Protein AF-A0A2R6R4J0-F1 (afdb_monomer_lite)

Structure (mmCIF, N/CA/C/O backbone):
data_AF-A0A2R6R4J0-F1
#
_entry.id   AF-A0A2R6R4J0-F1
#
loop_
_atom_site.group_PDB
_atom_site.id
_atom_site.type_symbol
_atom_site.label_atom_id
_atom_site.label_alt_id
_atom_site.label_comp_id
_atom_site.label_asym_id
_atom_site.label_entity_id
_atom_site.label_seq_id
_atom_site.pdbx_PDB_ins_code
_atom_site.Cartn_x
_atom_site.Cartn_y
_atom_site.Cartn_z
_atom_site.occupancy
_atom_site.B_iso_or_equiv
_atom_site.auth_seq_id
_atom_site.auth_comp_id
_atom_site.auth_asym_id
_atom_site.auth_atom_id
_atom_site.pdbx_PDB_model_num
ATOM 1 N N . MET A 1 1 ? 14.863 -12.912 -11.698 1.00 76.06 1 MET A N 1
ATOM 2 C CA . MET A 1 1 ? 13.545 -12.308 -11.955 1.00 76.06 1 MET A CA 1
ATOM 3 C C . MET A 1 1 ? 13.555 -11.691 -13.339 1.00 76.06 1 MET A C 1
ATOM 5 O O . MET A 1 1 ? 14.486 -10.944 -13.652 1.00 76.06 1 MET A O 1
ATOM 9 N N . GLU A 1 2 ? 12.607 -12.105 -14.172 1.00 90.25 2 GLU A N 1
ATOM 10 C CA . GLU A 1 2 ? 12.392 -11.568 -15.514 1.00 90.25 2 GLU A CA 1
ATOM 11 C C . GLU A 1 2 ? 11.832 -10.143 -15.420 1.00 90.25 2 GLU A C 1
ATOM 13 O O . GLU A 1 2 ? 11.152 -9.810 -14.452 1.00 90.25 2 GLU A O 1
ATOM 18 N N . TYR A 1 3 ? 12.117 -9.282 -16.403 1.00 92.06 3 TYR A N 1
ATOM 19 C CA . TYR A 1 3 ? 11.609 -7.904 -16.396 1.00 92.06 3 TYR A CA 1
ATOM 20 C C . TYR A 1 3 ? 10.078 -7.857 -16.283 1.00 92.06 3 TYR A C 1
ATOM 22 O O . TYR A 1 3 ? 9.541 -7.064 -15.515 1.00 92.06 3 TYR A O 1
ATOM 30 N N . VAL A 1 4 ? 9.384 -8.750 -16.993 1.00 93.88 4 VAL A N 1
ATOM 31 C CA . VAL A 1 4 ? 7.920 -8.855 -16.955 1.00 93.88 4 VAL A CA 1
ATOM 32 C C . VAL A 1 4 ? 7.421 -9.165 -15.541 1.00 93.88 4 VAL A C 1
ATOM 34 O O . VAL A 1 4 ? 6.450 -8.559 -15.088 1.00 93.88 4 VAL A O 1
ATOM 37 N N . ASP A 1 5 ? 8.106 -10.047 -14.814 1.00 94.88 5 ASP A N 1
ATOM 38 C CA . ASP A 1 5 ? 7.761 -10.360 -13.426 1.00 94.88 5 ASP A CA 1
ATOM 39 C C . ASP A 1 5 ? 8.026 -9.176 -12.494 1.00 94.88 5 ASP A C 1
ATOM 41 O O . ASP A 1 5 ? 7.211 -8.914 -11.609 1.00 94.88 5 ASP A O 1
ATOM 45 N N . CYS A 1 6 ? 9.114 -8.425 -12.711 1.00 94.44 6 CYS A N 1
ATOM 46 C CA . CYS A 1 6 ? 9.404 -7.202 -11.956 1.00 94.44 6 CYS A CA 1
ATOM 47 C C . CYS A 1 6 ? 8.289 -6.157 -12.129 1.00 94.44 6 CYS A C 1
ATOM 49 O O . CYS A 1 6 ? 7.873 -5.534 -11.158 1.00 94.44 6 CYS A O 1
ATOM 51 N N . VAL A 1 7 ? 7.784 -5.979 -13.354 1.00 96.12 7 VAL A N 1
ATOM 52 C CA . VAL A 1 7 ? 6.690 -5.037 -13.638 1.00 96.12 7 VAL A CA 1
ATOM 53 C C . VAL A 1 7 ? 5.396 -5.481 -12.955 1.00 96.12 7 VAL A C 1
ATOM 55 O O . VAL A 1 7 ? 4.747 -4.673 -12.297 1.00 96.12 7 VAL A O 1
ATOM 58 N N . LYS A 1 8 ? 5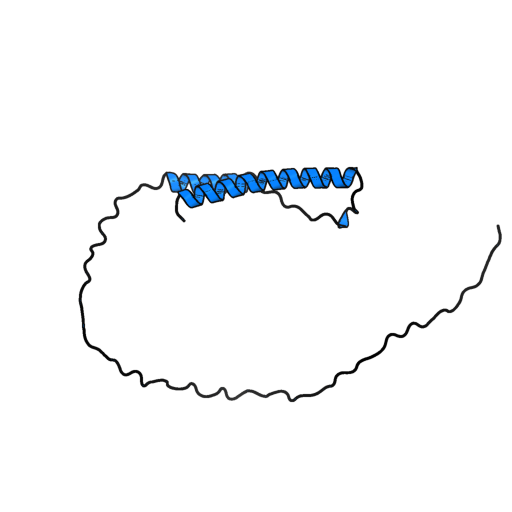.038 -6.769 -13.051 1.00 97.19 8 LYS A N 1
ATOM 59 C CA . LYS A 1 8 ? 3.831 -7.316 -12.406 1.00 97.19 8 LYS A CA 1
ATOM 60 C C . LYS A 1 8 ? 3.871 -7.177 -10.887 1.00 97.19 8 LYS A C 1
ATOM 62 O O . LYS A 1 8 ? 2.880 -6.802 -10.271 1.00 97.19 8 LYS A O 1
ATOM 67 N N . SER A 1 9 ? 5.013 -7.490 -10.279 1.00 96.31 9 SER A N 1
ATOM 68 C CA . SER A 1 9 ? 5.166 -7.372 -8.828 1.00 96.31 9 SER A CA 1
ATOM 69 C C . SER A 1 9 ? 5.146 -5.911 -8.376 1.00 96.31 9 SER A C 1
ATOM 71 O O . SER A 1 9 ? 4.504 -5.611 -7.374 1.00 96.31 9 SER A O 1
ATOM 73 N N . PHE A 1 10 ? 5.741 -4.986 -9.134 1.00 97.62 10 PHE A N 1
ATOM 74 C CA . PHE A 1 10 ? 5.622 -3.553 -8.856 1.00 97.62 10 PHE A CA 1
ATOM 75 C C . PHE A 1 10 ? 4.171 -3.055 -8.914 1.00 97.62 10 PHE A C 1
ATOM 77 O O . PHE A 1 10 ? 3.731 -2.375 -7.990 1.00 97.62 10 PHE A O 1
ATOM 84 N N . ASP A 1 11 ? 3.405 -3.439 -9.938 1.00 97.94 11 ASP A N 1
ATOM 85 C CA . ASP A 1 11 ? 1.984 -3.078 -10.035 1.00 97.94 11 ASP A CA 1
ATOM 86 C C . ASP A 1 11 ? 1.172 -3.618 -8.844 1.00 97.94 11 ASP A C 1
ATOM 88 O O . ASP A 1 11 ? 0.370 -2.898 -8.246 1.00 97.94 11 ASP A O 1
ATOM 92 N N . ALA A 1 12 ? 1.452 -4.851 -8.409 1.00 97.94 12 ALA A N 1
ATOM 93 C CA . ALA A 1 12 ? 0.843 -5.413 -7.206 1.00 97.94 12 ALA A CA 1
ATOM 94 C C . ALA A 1 12 ? 1.153 -4.582 -5.945 1.00 97.94 12 ALA A C 1
ATOM 96 O O . ALA A 1 12 ? 0.255 -4.366 -5.133 1.00 97.94 12 ALA A O 1
ATOM 97 N N . TYR A 1 13 ? 2.378 -4.064 -5.790 1.00 97.62 13 TYR A N 1
ATOM 98 C CA . TYR A 1 13 ? 2.729 -3.169 -4.679 1.00 97.62 13 TYR A CA 1
ATOM 99 C C . TYR A 1 13 ? 2.001 -1.825 -4.749 1.00 97.62 13 TYR A C 1
ATOM 101 O O . TYR A 1 13 ? 1.525 -1.337 -3.724 1.00 97.62 13 TYR A O 1
ATOM 109 N N . VAL A 1 14 ? 1.885 -1.239 -5.941 1.00 98.06 14 VAL A N 1
ATOM 110 C CA . VAL A 1 14 ? 1.136 0.009 -6.145 1.00 98.06 14 VAL A CA 1
ATOM 111 C C . VAL A 1 14 ? -0.337 -0.186 -5.786 1.00 98.06 14 VAL A C 1
ATOM 113 O O . VAL A 1 14 ? -0.929 0.655 -5.110 1.00 98.06 14 VAL A O 1
ATOM 116 N N . ASN A 1 15 ? -0.935 -1.306 -6.188 1.00 98.19 15 ASN A N 1
ATOM 117 C CA . ASN A 1 15 ? -2.320 -1.621 -5.847 1.00 98.19 15 ASN A CA 1
ATOM 118 C C . ASN A 1 15 ? -2.490 -1.920 -4.353 1.00 98.19 15 ASN A C 1
ATOM 120 O O . ASN A 1 15 ? -3.432 -1.423 -3.741 1.00 98.19 15 ASN A O 1
ATOM 124 N N . ALA A 1 16 ? -1.555 -2.647 -3.735 1.00 98.12 16 ALA A N 1
ATOM 125 C CA . ALA A 1 16 ? -1.564 -2.882 -2.294 1.00 98.12 16 ALA A CA 1
ATOM 126 C C . ALA A 1 16 ? -1.489 -1.572 -1.494 1.00 98.12 16 ALA A C 1
ATOM 128 O O . ALA A 1 16 ? -2.189 -1.435 -0.495 1.00 98.12 16 ALA A O 1
ATOM 129 N N . ALA A 1 17 ? -0.696 -0.594 -1.945 1.00 98.06 17 ALA A N 1
ATOM 130 C CA . ALA A 1 17 ? -0.594 0.706 -1.286 1.00 98.06 17 ALA A CA 1
ATOM 131 C C . ALA A 1 17 ? -1.951 1.426 -1.252 1.00 98.06 17 ALA A C 1
ATOM 133 O O . ALA A 1 17 ? -2.391 1.852 -0.187 1.00 98.06 17 ALA A O 1
ATOM 134 N N . LYS A 1 18 ? -2.661 1.449 -2.388 1.00 97.50 18 LYS A N 1
ATOM 135 C CA . LYS A 1 18 ? -4.012 2.025 -2.490 1.00 97.50 18 LYS A CA 1
ATOM 136 C C . LYS A 1 18 ? -5.009 1.311 -1.578 1.00 97.50 18 LYS A C 1
ATOM 138 O O . LYS A 1 18 ? -5.725 1.962 -0.827 1.00 97.50 18 LYS A O 1
ATOM 143 N N . MET A 1 19 ? -5.013 -0.023 -1.602 1.00 98.25 19 MET A N 1
ATOM 144 C CA . MET A 1 19 ? -5.898 -0.831 -0.755 1.00 98.25 19 MET A CA 1
ATOM 145 C C . MET A 1 19 ? -5.651 -0.573 0.736 1.00 98.25 19 MET A C 1
ATOM 147 O O . MET A 1 19 ? -6.591 -0.529 1.526 1.00 98.25 19 MET A O 1
ATOM 151 N N . ILE A 1 20 ? -4.391 -0.383 1.136 1.00 97.75 20 ILE A N 1
ATOM 152 C CA . ILE A 1 20 ? -4.037 -0.051 2.517 1.00 97.75 20 ILE A CA 1
ATOM 153 C C . ILE A 1 20 ? -4.535 1.350 2.894 1.00 97.75 20 ILE A C 1
ATOM 155 O O . ILE A 1 20 ? -5.045 1.532 4.000 1.00 97.75 20 ILE A O 1
ATOM 159 N N . ASP A 1 21 ? -4.427 2.336 2.003 1.00 97.31 21 ASP A N 1
ATOM 160 C CA . ASP A 1 21 ? -4.968 3.674 2.256 1.00 97.31 21 ASP A CA 1
ATOM 161 C C . ASP A 1 21 ? -6.492 3.660 2.416 1.00 97.31 21 ASP A C 1
ATOM 163 O O . ASP A 1 21 ? -7.011 4.259 3.361 1.00 97.31 21 ASP A O 1
ATOM 167 N N . GLU A 1 22 ? -7.200 2.917 1.564 1.00 97.94 22 GLU A N 1
ATOM 168 C CA . GLU A 1 22 ? -8.644 2.696 1.697 1.00 97.94 22 GLU A CA 1
ATOM 169 C C . GLU A 1 22 ? -8.997 2.007 3.020 1.00 97.94 22 GLU A C 1
ATOM 171 O O . GLU A 1 22 ? -9.939 2.417 3.699 1.00 97.94 22 GLU A O 1
ATOM 176 N N . LEU A 1 23 ? -8.211 1.013 3.443 1.00 97.69 23 LEU A N 1
ATOM 177 C CA . LEU A 1 23 ? -8.414 0.319 4.714 1.00 97.69 23 LEU A CA 1
ATOM 178 C C . LEU A 1 23 ? -8.271 1.260 5.918 1.00 97.69 23 LEU A C 1
ATOM 180 O O . LEU A 1 23 ? -9.063 1.193 6.859 1.00 97.69 23 LEU A O 1
ATOM 184 N N . VAL A 1 24 ? -7.282 2.158 5.892 1.00 96.94 24 VAL A N 1
ATOM 185 C CA . VAL A 1 24 ? -7.091 3.156 6.955 1.00 96.94 24 VAL A CA 1
ATOM 186 C C . VAL A 1 24 ? -8.282 4.108 7.030 1.00 96.94 24 VAL A C 1
ATOM 188 O O . VAL A 1 24 ? -8.756 4.398 8.130 1.00 96.94 24 VAL A O 1
ATOM 191 N N . LEU A 1 25 ? -8.789 4.561 5.881 1.00 97.06 25 LEU A N 1
ATOM 192 C CA . LEU A 1 25 ? -9.987 5.400 5.821 1.00 97.06 25 LEU A CA 1
ATOM 193 C C . LEU A 1 25 ? -11.214 4.657 6.362 1.00 97.06 25 LEU A C 1
ATOM 195 O O . LEU A 1 25 ? -11.959 5.205 7.173 1.00 97.06 25 LEU A O 1
ATOM 199 N N . PHE A 1 26 ? -11.383 3.392 5.977 1.00 97.25 26 PHE A N 1
ATOM 200 C CA . PHE A 1 26 ? -12.479 2.548 6.439 1.00 97.25 26 PHE A CA 1
ATOM 201 C C . PHE A 1 26 ? -12.455 2.354 7.960 1.00 97.25 26 PHE A C 1
ATOM 203 O O . PHE A 1 26 ? -13.464 2.576 8.626 1.00 97.25 26 PHE A O 1
ATOM 210 N N . TYR A 1 27 ? -11.301 2.020 8.542 1.00 97.19 27 TYR A N 1
ATOM 211 C CA . TYR A 1 27 ? -11.176 1.894 9.996 1.00 97.19 27 TYR A CA 1
ATOM 212 C C . TYR A 1 27 ? -11.357 3.223 10.730 1.00 97.19 27 TYR A C 1
ATOM 214 O O . TYR A 1 27 ? -11.880 3.222 11.844 1.00 97.19 27 TYR A O 1
ATOM 222 N N . GLY A 1 28 ? -10.955 4.347 10.132 1.00 95.62 28 GLY A N 1
ATOM 223 C CA . GLY A 1 28 ? -11.260 5.680 10.656 1.00 95.62 28 GLY A CA 1
ATOM 224 C C . GLY A 1 28 ? -12.766 5.902 10.765 1.00 95.62 28 GLY A C 1
ATOM 225 O O . GLY A 1 28 ? -13.275 6.179 11.849 1.00 95.62 28 GLY A O 1
ATOM 226 N N . TRP A 1 29 ? -13.489 5.653 9.676 1.00 97.19 29 TRP A N 1
ATOM 227 C CA . TRP A 1 29 ? -14.944 5.768 9.643 1.00 97.19 29 TRP A CA 1
ATOM 228 C C . TRP A 1 29 ? -15.640 4.823 10.635 1.00 97.19 29 TRP A C 1
ATOM 230 O O . TRP A 1 29 ? -16.532 5.241 11.372 1.00 97.19 29 TRP A O 1
ATOM 240 N N . CYS A 1 30 ? -15.201 3.563 10.733 1.00 96.50 30 CYS A N 1
ATOM 241 C CA . CYS A 1 30 ? -15.759 2.615 11.701 1.00 96.50 30 CYS A CA 1
ATOM 242 C C . CYS A 1 30 ? -15.587 3.079 13.159 1.00 96.50 30 CYS A C 1
ATOM 244 O O . CYS A 1 30 ? -16.466 2.838 13.992 1.00 96.50 30 CYS A O 1
ATOM 246 N N . LYS A 1 31 ? -14.476 3.755 13.478 1.00 94.94 31 LYS A N 1
ATOM 247 C CA . LYS A 1 31 ? -14.249 4.345 14.806 1.00 94.94 31 LYS A CA 1
ATOM 248 C C . LYS A 1 31 ? -15.195 5.514 15.072 1.00 94.94 31 LYS A C 1
ATOM 250 O O . LYS A 1 31 ? -15.711 5.610 16.180 1.00 94.94 31 LYS A O 1
ATOM 255 N N . GLU A 1 32 ? -15.450 6.361 14.077 1.00 95.62 32 GLU A N 1
ATOM 256 C CA . GLU A 1 32 ? -16.352 7.515 14.204 1.00 95.62 32 GLU A CA 1
ATOM 257 C C . GLU A 1 32 ? -17.803 7.102 14.483 1.00 95.62 32 GLU A C 1
ATOM 259 O O . GLU A 1 32 ? -18.463 7.713 15.321 1.00 95.62 32 GLU A O 1
ATOM 264 N N . ILE A 1 33 ? -18.292 6.038 13.835 1.00 96.75 33 ILE A N 1
ATOM 265 C CA . ILE A 1 33 ? -19.669 5.546 14.033 1.00 96.75 33 ILE A CA 1
ATOM 266 C C . ILE A 1 33 ? -19.811 4.555 15.202 1.00 96.75 33 ILE A C 1
ATOM 268 O O . ILE A 1 33 ? -20.920 4.118 15.503 1.00 96.75 33 ILE A O 1
ATOM 272 N N . GLY A 1 34 ? -18.705 4.176 15.851 1.00 94.88 34 GLY A N 1
ATOM 273 C CA . GLY A 1 34 ? -18.711 3.302 17.026 1.00 94.88 34 GLY A CA 1
ATOM 274 C C . GLY A 1 34 ? -18.935 1.812 16.739 1.00 94.88 34 GLY A C 1
ATOM 275 O O . GLY A 1 34 ? -19.532 1.132 17.570 1.00 94.88 34 GLY A O 1
ATOM 276 N N . VAL A 1 35 ? -18.459 1.281 15.601 1.00 96.50 35 VAL A N 1
ATOM 277 C CA . VAL A 1 35 ? -18.649 -0.146 15.237 1.00 96.50 35 VAL A CA 1
ATOM 278 C C . VAL A 1 35 ? -18.027 -1.107 16.258 1.00 96.50 35 VAL A C 1
ATOM 280 O O . VAL A 1 35 ? -18.582 -2.171 16.522 1.00 96.50 35 VAL A O 1
ATOM 283 N N . ALA A 1 36 ? -16.871 -0.753 16.823 1.00 94.75 36 ALA A N 1
ATOM 284 C CA . ALA A 1 36 ? -16.110 -1.586 17.753 1.00 94.75 36 ALA A CA 1
ATOM 285 C C . ALA A 1 36 ? -15.252 -0.722 18.688 1.00 94.75 36 ALA A C 1
ATOM 287 O O . ALA A 1 36 ? -15.045 0.470 18.438 1.00 94.75 36 ALA A O 1
ATOM 288 N N . ARG A 1 37 ? -14.711 -1.323 19.756 1.00 94.62 37 ARG A N 1
ATOM 289 C CA . ARG A 1 37 ? -13.774 -0.634 20.658 1.00 94.62 37 ARG A CA 1
ATOM 290 C C . ARG A 1 37 ? -12.453 -0.349 19.944 1.00 94.62 37 ARG A C 1
ATOM 292 O O . ARG A 1 37 ? -11.969 -1.165 19.166 1.00 94.62 37 ARG A O 1
ATOM 299 N N . SER A 1 38 ? -11.812 0.774 20.269 1.00 90.19 38 SER A N 1
ATOM 300 C CA . SER A 1 38 ? -10.564 1.207 19.619 1.00 90.19 38 SER A CA 1
ATOM 301 C C . SER A 1 38 ? -9.428 0.177 19.679 1.00 90.19 38 SER A C 1
ATOM 303 O O . SER A 1 38 ? -8.610 0.139 18.766 1.00 90.19 38 SER A O 1
ATOM 305 N N . SER A 1 39 ? -9.390 -0.664 20.719 1.00 93.75 39 SER A N 1
ATOM 306 C CA . SER A 1 39 ? -8.394 -1.731 20.907 1.00 93.75 39 SER A CA 1
ATOM 307 C C . SER A 1 39 ? -8.564 -2.929 19.969 1.00 93.75 39 SER A C 1
ATOM 309 O O . SER A 1 39 ? -7.697 -3.792 19.933 1.00 93.75 39 SER A O 1
ATOM 311 N N . GLU A 1 40 ? -9.692 -3.027 19.268 1.00 94.69 40 GLU A N 1
ATOM 312 C CA . GLU A 1 40 ? -10.009 -4.157 18.384 1.00 94.69 40 GLU A CA 1
ATOM 313 C C . GLU A 1 40 ? -9.579 -3.900 16.935 1.00 94.69 40 GLU A C 1
ATOM 315 O O . GLU A 1 40 ? -9.572 -4.819 16.118 1.00 94.69 40 GLU A O 1
ATOM 320 N N . TYR A 1 41 ? -9.188 -2.665 16.609 1.00 95.44 41 TYR A N 1
ATOM 321 C CA . TYR A 1 41 ? -8.675 -2.332 15.286 1.00 95.44 41 TYR A CA 1
ATOM 322 C C . TYR A 1 41 ? -7.189 -2.683 15.189 1.00 95.44 41 TYR A C 1
ATOM 324 O O . TYR A 1 41 ? -6.414 -2.258 16.050 1.00 95.44 41 TYR A O 1
ATOM 332 N N . PRO A 1 42 ? -6.763 -3.398 14.134 1.00 94.75 42 PRO A N 1
ATOM 333 C CA . PRO A 1 42 ? -5.352 -3.675 13.921 1.00 94.75 42 PRO A CA 1
ATOM 334 C C . PRO A 1 42 ? -4.584 -2.386 13.603 1.00 94.75 42 PRO A C 1
ATOM 336 O O . PRO A 1 42 ? -5.130 -1.424 13.053 1.00 94.75 42 PRO A O 1
ATOM 339 N N . GLU A 1 43 ? -3.289 -2.381 13.917 1.00 94.00 43 GLU A N 1
ATOM 340 C CA . GLU A 1 43 ? -2.377 -1.351 13.430 1.00 94.00 43 GLU A CA 1
ATOM 341 C C . GLU A 1 43 ? -2.092 -1.591 11.944 1.00 94.00 43 GLU A C 1
ATOM 343 O O . GLU A 1 43 ? -1.721 -2.692 11.535 1.00 94.00 43 GLU A O 1
ATOM 348 N N . VAL A 1 44 ? -2.286 -0.557 11.125 1.00 95.94 44 VAL A N 1
ATOM 349 C CA . VAL A 1 44 ? -2.105 -0.647 9.676 1.00 95.94 44 VAL A CA 1
ATOM 350 C C . VAL A 1 44 ? -0.855 0.123 9.276 1.00 95.94 44 VAL A C 1
ATOM 352 O O . VAL A 1 44 ? -0.800 1.348 9.386 1.00 95.94 44 VAL A O 1
ATOM 355 N N . GLN A 1 45 ? 0.143 -0.596 8.766 1.00 96.31 45 GLN A N 1
ATOM 356 C CA . GLN A 1 45 ? 1.360 0.004 8.236 1.00 96.31 45 GLN A CA 1
ATOM 357 C C . GLN A 1 45 ? 1.168 0.395 6.768 1.00 96.31 45 GLN A C 1
ATOM 359 O O . GLN A 1 45 ? 0.964 -0.457 5.904 1.00 96.31 45 GLN A O 1
ATOM 364 N N . LYS A 1 46 ? 1.276 1.694 6.474 1.00 96.25 46 LYS A N 1
ATOM 365 C CA . LYS A 1 46 ? 1.188 2.210 5.104 1.00 96.25 46 LYS A CA 1
ATOM 366 C C . LYS A 1 46 ? 2.439 1.891 4.294 1.00 96.25 46 LYS A C 1
ATOM 368 O O . LYS A 1 46 ? 3.566 1.997 4.785 1.00 96.25 46 LYS A O 1
ATOM 373 N N . ILE A 1 47 ? 2.236 1.571 3.020 1.00 96.62 47 ILE A N 1
ATOM 374 C CA . ILE A 1 47 ? 3.323 1.520 2.044 1.00 96.62 47 ILE A CA 1
ATOM 375 C C . ILE A 1 47 ? 3.705 2.961 1.716 1.00 96.62 47 ILE A C 1
ATOM 377 O O . ILE A 1 47 ? 2.870 3.754 1.299 1.00 96.62 47 ILE A O 1
ATOM 381 N N . THR A 1 48 ? 4.968 3.310 1.945 1.00 97.00 48 THR A N 1
ATOM 382 C CA . THR A 1 48 ? 5.448 4.679 1.721 1.00 97.00 48 THR A CA 1
ATOM 383 C C . THR A 1 48 ? 5.818 4.914 0.261 1.00 97.00 48 THR A C 1
ATOM 385 O O . THR A 1 48 ? 6.373 4.031 -0.399 1.00 97.00 48 THR A O 1
ATOM 388 N N . ASP A 1 49 ? 5.645 6.150 -0.203 1.00 95.94 49 ASP A N 1
ATOM 389 C CA . ASP A 1 49 ? 6.080 6.572 -1.541 1.00 95.94 49 ASP A CA 1
ATOM 390 C C . ASP A 1 49 ? 7.582 6.371 -1.751 1.00 95.94 49 ASP A C 1
ATOM 392 O O . ASP A 1 49 ? 8.032 6.054 -2.848 1.00 95.94 49 ASP A O 1
ATOM 396 N N . LYS A 1 50 ? 8.380 6.486 -0.682 1.00 97.25 50 LYS A N 1
ATOM 397 C CA . LYS A 1 50 ? 9.823 6.222 -0.727 1.00 97.25 50 LYS A CA 1
ATOM 398 C C . LYS A 1 50 ? 10.121 4.768 -1.110 1.00 97.25 50 LYS A C 1
ATOM 400 O O . LYS A 1 50 ? 11.043 4.517 -1.890 1.00 97.25 50 LYS A O 1
ATOM 405 N N . LEU A 1 51 ? 9.358 3.815 -0.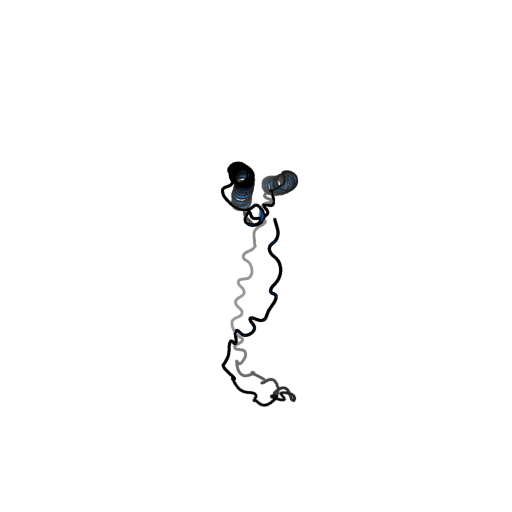569 1.00 97.25 51 LEU A N 1
ATOM 406 C CA . LEU A 1 51 ? 9.502 2.398 -0.905 1.00 97.25 51 LEU A CA 1
ATOM 407 C C . LEU A 1 51 ? 9.091 2.149 -2.359 1.00 97.25 51 LEU A C 1
ATOM 409 O O . LEU A 1 51 ? 9.853 1.534 -3.103 1.00 97.25 51 LEU A O 1
ATOM 413 N N . LEU A 1 52 ? 7.939 2.681 -2.777 1.00 97.69 52 LEU A N 1
ATOM 414 C CA . LEU A 1 52 ? 7.470 2.561 -4.160 1.00 97.69 52 LEU A CA 1
ATOM 415 C C . LEU A 1 52 ? 8.458 3.186 -5.151 1.00 97.69 52 LEU A C 1
ATOM 417 O O . LEU A 1 52 ? 8.815 2.538 -6.128 1.00 97.69 52 LEU A O 1
ATOM 421 N N . GLY A 1 53 ? 8.990 4.375 -4.867 1.00 97.38 53 GLY A N 1
ATOM 422 C CA . GLY A 1 53 ? 9.994 5.027 -5.711 1.00 97.38 53 GLY A CA 1
ATOM 423 C C . GLY A 1 53 ? 11.292 4.221 -5.836 1.00 97.38 53 GLY A C 1
ATOM 424 O O . GLY A 1 53 ? 11.896 4.164 -6.906 1.00 97.38 53 GLY A O 1
ATOM 425 N N . SER A 1 54 ? 11.699 3.527 -4.768 1.00 97.19 54 SER A N 1
ATOM 426 C CA . SER A 1 54 ? 12.865 2.631 -4.802 1.00 97.19 54 SER A CA 1
ATOM 427 C C . SER A 1 54 ? 12.614 1.407 -5.695 1.00 97.19 54 SER A C 1
ATOM 429 O O . SER A 1 54 ? 13.481 1.024 -6.482 1.00 97.19 54 SER A O 1
ATOM 431 N N . LEU A 1 55 ? 11.416 0.815 -5.614 1.00 97.06 55 LEU A N 1
ATOM 432 C CA . LEU A 1 55 ? 11.011 -0.310 -6.464 1.00 97.06 55 LEU A CA 1
ATOM 433 C C . LEU A 1 55 ? 10.843 0.109 -7.932 1.00 97.06 55 LEU A C 1
ATOM 435 O O . LEU A 1 55 ? 11.256 -0.624 -8.828 1.00 97.06 55 LEU A O 1
ATOM 439 N N . GLU A 1 56 ? 10.303 1.300 -8.192 1.00 96.69 56 GLU A N 1
ATOM 440 C CA . GLU A 1 56 ? 10.190 1.855 -9.543 1.00 96.69 56 GLU A CA 1
ATOM 441 C C . GLU A 1 56 ? 11.577 2.034 -10.180 1.00 96.69 56 GLU A C 1
ATOM 443 O O . GLU A 1 56 ? 11.803 1.638 -11.328 1.00 96.69 56 GLU A O 1
ATOM 448 N N . GLY A 1 57 ? 12.534 2.570 -9.413 1.00 95.88 57 GLY A N 1
ATOM 449 C CA . GLY A 1 57 ? 13.930 2.691 -9.831 1.00 95.88 57 GLY A CA 1
ATOM 450 C C . GLY A 1 57 ? 14.538 1.342 -10.220 1.00 95.88 57 GLY A C 1
ATOM 451 O O . GLY A 1 57 ? 15.157 1.229 -11.279 1.00 95.88 57 GLY A O 1
ATOM 452 N N . TYR A 1 58 ? 14.278 0.299 -9.427 1.00 94.75 58 TYR A N 1
ATOM 453 C CA . TYR A 1 58 ? 14.726 -1.064 -9.719 1.00 94.75 58 TYR A CA 1
ATOM 454 C C . TYR A 1 58 ? 14.147 -1.620 -11.030 1.00 94.75 58 TYR A C 1
ATOM 456 O O . TYR A 1 58 ? 14.869 -2.205 -11.844 1.00 94.75 58 TYR A O 1
ATOM 464 N N . VAL A 1 59 ? 12.846 -1.429 -11.269 1.00 95.50 59 VAL A N 1
ATOM 465 C CA . VAL A 1 59 ? 12.197 -1.857 -12.520 1.00 95.50 59 VAL A CA 1
ATOM 466 C C . VAL A 1 59 ? 12.794 -1.111 -13.718 1.00 95.50 59 VAL A C 1
ATOM 468 O O . VAL A 1 59 ? 13.078 -1.720 -14.751 1.00 95.50 59 VAL A O 1
ATOM 471 N N . ARG A 1 60 ? 13.056 0.193 -13.580 1.00 94.38 60 ARG A N 1
ATOM 472 C CA . ARG A 1 60 ? 13.647 1.025 -14.637 1.00 94.38 60 ARG A CA 1
ATOM 473 C C . ARG A 1 60 ? 15.086 0.625 -14.966 1.00 94.38 60 ARG A C 1
ATOM 475 O O . ARG A 1 60 ? 15.456 0.560 -16.136 1.00 94.38 60 ARG A O 1
ATOM 482 N N . GLU A 1 61 ? 15.892 0.308 -13.958 1.00 92.44 61 GLU A N 1
ATOM 483 C CA . GLU A 1 61 ? 17.258 -0.193 -14.146 1.00 92.44 61 GLU A CA 1
ATOM 484 C C . GLU A 1 61 ? 17.267 -1.519 -14.922 1.00 92.44 61 GLU A C 1
ATOM 486 O O . GLU A 1 61 ? 18.051 -1.708 -15.855 1.00 92.44 61 GLU A O 1
ATOM 491 N N . ARG A 1 62 ? 16.325 -2.415 -14.608 1.00 89.25 62 ARG A N 1
ATOM 492 C CA . ARG A 1 62 ? 16.126 -3.675 -15.338 1.00 89.25 62 ARG A CA 1
ATOM 493 C C . ARG A 1 62 ? 15.720 -3.459 -16.798 1.00 89.25 62 ARG A C 1
ATOM 495 O O . ARG A 1 62 ? 16.136 -4.256 -17.638 1.00 89.25 62 ARG A O 1
ATOM 502 N N . ALA A 1 63 ? 14.944 -2.416 -17.097 1.00 87.94 63 ALA A N 1
ATOM 503 C CA . ALA A 1 63 ? 14.544 -2.066 -18.462 1.00 87.94 63 ALA A CA 1
ATOM 504 C C . ALA A 1 63 ? 15.729 -1.580 -19.313 1.00 87.94 63 ALA A C 1
ATOM 506 O O . ALA A 1 63 ? 15.830 -1.918 -20.490 1.00 87.94 63 ALA A O 1
ATOM 507 N N . ASN A 1 64 ? 16.643 -0.820 -18.702 1.00 83.75 64 ASN A N 1
ATOM 508 C CA . ASN A 1 64 ? 17.783 -0.197 -19.381 1.00 83.75 64 ASN A CA 1
ATOM 509 C C . ASN A 1 64 ? 19.029 -1.087 -19.455 1.00 83.75 64 ASN A C 1
ATOM 511 O O . ASN A 1 64 ? 20.040 -0.683 -20.029 1.00 83.75 64 ASN A O 1
ATOM 515 N N . ARG A 1 65 ? 18.986 -2.295 -18.880 1.00 78.81 65 ARG A N 1
ATOM 516 C CA . ARG A 1 65 ? 20.108 -3.232 -18.928 1.00 78.81 65 ARG A CA 1
ATOM 517 C C . ARG A 1 65 ? 20.357 -3.637 -20.388 1.00 78.81 65 ARG A C 1
ATOM 519 O O . ARG A 1 65 ? 19.492 -4.290 -20.980 1.00 78.81 65 ARG A O 1
ATOM 526 N N . PRO A 1 66 ? 21.516 -3.290 -20.983 1.00 64.44 66 PRO A N 1
ATOM 527 C CA . PRO A 1 66 ? 21.794 -3.642 -22.363 1.00 64.44 66 PRO A CA 1
ATOM 528 C C . PRO A 1 66 ? 21.759 -5.163 -22.495 1.00 64.44 66 PRO A C 1
ATOM 530 O O . PRO A 1 66 ? 22.424 -5.886 -21.748 1.00 64.44 66 PRO A O 1
ATOM 533 N N . LYS A 1 67 ? 20.975 -5.651 -23.460 1.00 63.47 67 LYS A N 1
ATOM 534 C CA . LYS A 1 67 ? 21.098 -7.013 -23.980 1.00 63.47 67 LYS A CA 1
ATOM 535 C C . LYS A 1 67 ? 22.444 -7.083 -24.702 1.00 63.47 67 LYS A C 1
ATOM 537 O O . LYS A 1 67 ? 22.505 -6.962 -25.919 1.00 63.47 67 LYS A O 1
ATOM 542 N N . SER A 1 68 ? 23.540 -7.189 -23.949 1.00 56.56 68 SER A N 1
ATOM 543 C CA . SER A 1 68 ? 24.803 -7.662 -24.513 1.00 56.56 68 SER A CA 1
ATOM 544 C C . SER A 1 68 ? 24.491 -8.978 -25.220 1.00 56.56 68 SER A C 1
ATOM 546 O O . SER A 1 68 ? 23.752 -9.778 -24.633 1.00 56.56 68 SER A O 1
ATOM 548 N N . PRO A 1 69 ? 24.991 -9.216 -26.447 1.00 54.94 69 PRO A N 1
ATOM 549 C CA . PRO A 1 69 ? 24.788 -10.505 -27.074 1.00 54.94 69 PRO A CA 1
ATOM 550 C C . PRO A 1 69 ? 25.343 -11.543 -26.102 1.00 54.94 69 PRO A C 1
ATOM 552 O O . PRO A 1 69 ? 26.480 -11.418 -25.635 1.00 54.94 69 PRO A O 1
ATOM 555 N N . GLU A 1 70 ? 24.514 -12.517 -25.737 1.00 54.00 70 GLU A N 1
ATOM 556 C CA . GLU A 1 70 ? 25.005 -13.787 -25.229 1.00 54.00 70 GLU A CA 1
ATOM 557 C C . GLU A 1 70 ? 25.967 -14.301 -26.297 1.00 54.00 70 GLU A C 1
ATOM 559 O O . GLU A 1 70 ? 25.570 -14.844 -27.326 1.00 54.00 70 GLU A O 1
ATOM 564 N N . LYS A 1 71 ? 27.257 -14.022 -26.094 1.00 48.19 71 LYS A N 1
ATOM 565 C CA . LYS A 1 71 ? 28.332 -14.722 -26.771 1.00 48.19 71 LYS A CA 1
ATOM 566 C C . LYS A 1 71 ? 28.049 -16.191 -26.506 1.00 48.19 71 LYS A C 1
ATOM 568 O O . LYS A 1 71 ? 27.956 -16.577 -25.341 1.00 48.19 71 LYS A O 1
ATOM 573 N N . ALA A 1 72 ? 27.806 -16.912 -27.599 1.00 47.09 72 ALA A N 1
ATOM 574 C CA . ALA A 1 72 ? 27.508 -18.328 -27.665 1.00 47.09 72 ALA A CA 1
ATOM 575 C C . ALA A 1 72 ? 28.051 -19.067 -26.440 1.00 47.09 72 ALA A C 1
ATOM 577 O O . ALA A 1 72 ? 29.261 -19.083 -26.199 1.00 47.09 72 ALA A O 1
ATOM 578 N N . ARG A 1 73 ? 27.146 -19.673 -25.666 1.00 49.06 73 ARG A N 1
ATOM 579 C CA . ARG A 1 73 ? 27.521 -20.880 -24.945 1.00 49.06 73 ARG A CA 1
ATOM 580 C C . ARG A 1 73 ? 27.942 -21.849 -26.036 1.00 49.06 73 ARG A C 1
ATOM 582 O O . ARG A 1 73 ? 27.108 -22.344 -26.782 1.00 49.06 73 ARG A O 1
ATOM 589 N N . ASP A 1 74 ? 29.250 -21.965 -26.203 1.00 43.03 74 ASP A N 1
ATOM 590 C CA . ASP A 1 74 ? 29.869 -23.083 -26.879 1.00 43.03 74 ASP A CA 1
ATOM 591 C C . ASP A 1 74 ? 29.327 -24.330 -26.173 1.00 43.03 74 ASP A C 1
ATOM 593 O O . ASP A 1 74 ? 29.677 -24.618 -25.025 1.00 43.03 74 ASP A O 1
ATOM 597 N N . ASP A 1 75 ? 28.397 -25.011 -26.837 1.00 50.34 75 ASP A N 1
ATOM 598 C CA . ASP A 1 75 ? 28.052 -26.407 -26.604 1.00 50.34 75 ASP A CA 1
ATOM 599 C C . ASP A 1 75 ? 29.287 -27.270 -26.927 1.00 50.34 75 ASP A C 1
ATOM 601 O O . ASP A 1 75 ? 29.320 -28.034 -27.887 1.00 50.34 75 ASP A O 1
ATOM 605 N N . SER A 1 76 ? 30.346 -27.125 -26.126 1.00 52.34 76 SER A N 1
ATOM 606 C CA . SER A 1 76 ? 31.578 -27.900 -26.232 1.00 52.34 76 SER A CA 1
ATOM 607 C C . SER A 1 76 ? 31.982 -28.416 -24.859 1.00 52.34 76 SER A C 1
ATOM 609 O O . SER A 1 76 ? 32.840 -27.878 -24.164 1.00 52.34 76 SER A O 1
ATOM 611 N N . SER A 1 77 ? 31.286 -29.476 -24.452 1.00 41.84 77 SER A N 1
ATOM 612 C CA . SER A 1 77 ? 31.795 -30.504 -23.543 1.00 41.84 77 SER A CA 1
ATOM 613 C C . SER A 1 77 ? 30.891 -31.743 -23.609 1.00 41.84 77 SER A C 1
ATOM 615 O O . SER A 1 77 ? 30.520 -32.326 -22.590 1.00 41.84 77 SER A O 1
ATOM 617 N N . SER A 1 78 ? 30.552 -32.194 -24.821 1.00 45.97 78 SER A N 1
ATOM 618 C CA . SER A 1 78 ? 30.304 -33.617 -25.050 1.00 45.97 78 SER A CA 1
ATOM 619 C C . SER A 1 78 ? 31.664 -34.320 -25.092 1.00 45.97 78 SER A C 1
ATOM 621 O O . SER A 1 78 ? 32.218 -34.590 -26.154 1.00 45.97 78 SER A O 1
ATOM 623 N N . ALA A 1 79 ? 32.232 -34.584 -23.922 1.00 40.12 79 ALA A N 1
ATOM 624 C CA . ALA A 1 79 ? 33.248 -35.609 -23.767 1.00 40.12 79 ALA A CA 1
ATOM 625 C C . ALA A 1 79 ? 32.639 -36.679 -22.870 1.00 40.12 79 ALA A C 1
ATOM 627 O O . ALA A 1 79 ? 32.700 -36.613 -21.645 1.00 40.12 79 ALA A O 1
ATOM 628 N N . VAL A 1 80 ? 32.007 -37.648 -23.528 1.00 43.47 80 VAL A N 1
ATOM 629 C CA . VAL A 1 80 ? 31.791 -38.978 -22.977 1.00 43.47 80 VAL A CA 1
ATOM 630 C C . VAL A 1 80 ? 33.153 -39.477 -22.488 1.00 43.47 80 VAL A C 1
ATOM 632 O O . VAL A 1 80 ? 34.038 -39.776 -23.287 1.00 43.47 80 VAL A O 1
ATOM 635 N N . LYS A 1 81 ? 33.337 -39.530 -21.170 1.00 37.28 81 LYS A N 1
ATOM 636 C CA . LYS A 1 81 ? 34.138 -40.578 -20.546 1.00 37.28 81 LYS A CA 1
ATOM 637 C C . LYS A 1 81 ? 33.160 -41.514 -19.865 1.00 37.28 81 LYS A C 1
ATOM 639 O O . LYS A 1 81 ? 32.696 -41.276 -18.756 1.00 37.28 81 LYS A O 1
ATOM 644 N N . GLU A 1 82 ? 32.796 -42.522 -20.637 1.00 44.06 82 GLU A N 1
ATOM 645 C CA . GLU A 1 82 ? 32.370 -43.810 -20.129 1.00 44.06 82 GLU A CA 1
ATOM 646 C C . GLU A 1 82 ? 33.485 -44.374 -19.232 1.00 44.06 82 GLU A C 1
ATOM 648 O O . GLU A 1 82 ? 34.668 -44.135 -19.480 1.00 44.06 82 GLU A O 1
ATOM 653 N N . GLU A 1 83 ? 33.062 -45.103 -18.201 1.00 44.53 83 GLU A N 1
ATOM 654 C CA . GLU A 1 83 ? 33.862 -45.857 -17.228 1.00 44.53 83 GLU A CA 1
ATOM 655 C C . GLU A 1 83 ? 34.498 -45.085 -16.059 1.00 44.53 83 GLU A C 1
ATOM 657 O O . GLU A 1 83 ? 35.657 -44.680 -16.078 1.00 44.53 83 GLU A O 1
ATOM 662 N N . ALA A 1 84 ? 33.745 -45.024 -14.958 1.00 41.75 84 ALA A N 1
ATOM 663 C CA . ALA A 1 84 ? 34.196 -45.606 -13.695 1.00 41.75 84 ALA A CA 1
ATOM 664 C C . ALA A 1 84 ? 32.962 -45.935 -12.840 1.00 41.75 84 ALA A C 1
ATOM 666 O O . ALA A 1 84 ? 32.350 -45.064 -12.224 1.00 41.75 84 ALA A O 1
ATOM 667 N N . ILE A 1 85 ? 32.566 -47.208 -12.837 1.00 53.56 85 ILE A N 1
ATOM 668 C CA . ILE A 1 85 ? 31.720 -47.763 -11.780 1.00 53.56 85 ILE A CA 1
ATOM 669 C C . ILE A 1 85 ? 32.610 -47.792 -10.533 1.00 53.56 85 ILE A C 1
ATOM 671 O O . ILE A 1 85 ? 33.355 -48.745 -10.323 1.00 53.56 85 ILE A O 1
ATOM 675 N N . GLU A 1 86 ? 32.594 -46.721 -9.743 1.00 50.78 86 GLU A N 1
ATOM 676 C CA . GLU A 1 86 ? 33.189 -46.736 -8.407 1.00 50.78 86 GLU A CA 1
ATOM 677 C C . GLU A 1 86 ? 32.169 -47.327 -7.427 1.00 50.78 86 GLU A C 1
ATOM 679 O O . GLU A 1 86 ? 31.198 -46.693 -7.017 1.00 50.78 86 GLU A O 1
ATOM 684 N N . ASP A 1 87 ? 32.384 -48.617 -7.172 1.00 58.09 87 ASP A N 1
ATOM 685 C CA . ASP A 1 87 ? 31.991 -49.431 -6.023 1.00 58.09 87 ASP A CA 1
ATOM 686 C C . ASP A 1 87 ? 31.180 -48.708 -4.925 1.00 58.09 87 ASP A C 1
ATOM 688 O O . ASP A 1 87 ? 31.706 -48.039 -4.034 1.00 58.09 87 ASP A O 1
ATOM 692 N N . MET A 1 88 ? 29.859 -48.905 -4.967 1.00 58.16 88 MET A N 1
ATOM 693 C CA . MET A 1 88 ? 28.886 -48.495 -3.946 1.00 5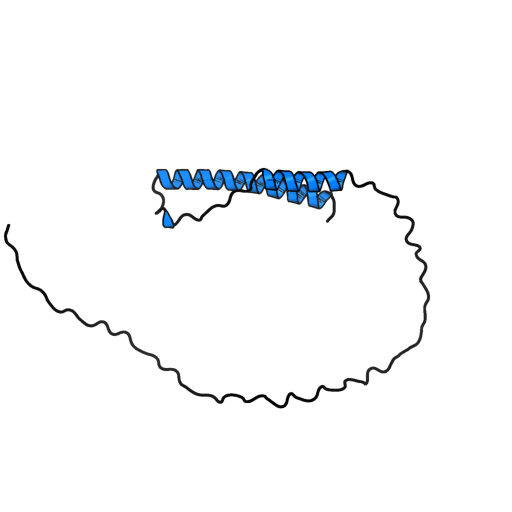8.16 88 MET A CA 1
ATOM 694 C C . MET A 1 88 ? 28.969 -49.377 -2.686 1.00 58.16 88 M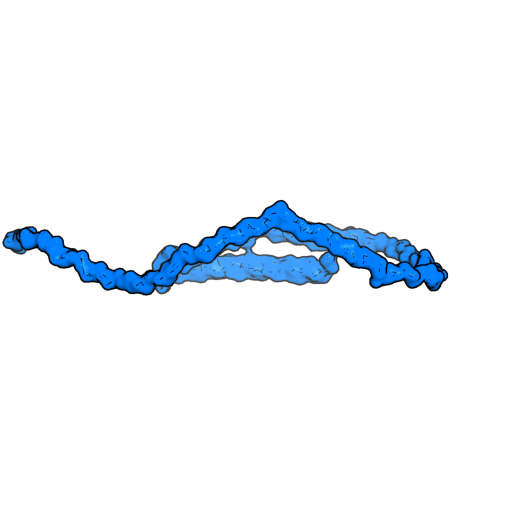ET A C 1
ATOM 696 O O . MET A 1 88 ? 27.954 -49.855 -2.180 1.00 58.16 88 MET A O 1
ATOM 700 N N . ASN A 1 89 ? 30.171 -49.596 -2.151 1.00 59.56 89 ASN A N 1
ATOM 701 C CA . ASN A 1 89 ? 30.365 -50.319 -0.899 1.00 59.56 89 ASN A CA 1
ATOM 702 C C . ASN A 1 89 ? 31.384 -49.612 0.003 1.00 59.56 89 ASN A C 1
ATOM 704 O O . ASN A 1 89 ? 32.551 -49.981 0.106 1.00 59.56 89 ASN A O 1
ATOM 708 N N . GLY A 1 90 ? 30.912 -48.565 0.683 1.00 61.69 90 GLY A N 1
ATOM 709 C CA . GLY A 1 90 ? 31.743 -47.755 1.571 1.00 61.69 90 GLY A CA 1
ATOM 710 C C . GLY A 1 90 ? 30.971 -46.936 2.601 1.00 61.69 90 GLY A C 1
ATOM 711 O O . GLY A 1 90 ? 31.456 -45.881 3.007 1.00 61.69 90 GLY A O 1
ATOM 712 N N . ILE A 1 91 ? 29.785 -47.379 3.047 1.00 56.31 91 ILE A N 1
ATOM 713 C CA . ILE A 1 91 ? 29.138 -46.772 4.222 1.00 56.31 91 ILE A CA 1
ATOM 714 C C . ILE A 1 91 ? 29.949 -47.105 5.479 1.00 56.31 91 ILE A C 1
ATOM 716 O O . ILE A 1 91 ? 29.682 -48.053 6.214 1.00 56.31 91 ILE A O 1
ATOM 720 N N . LYS A 1 92 ? 30.985 -46.312 5.741 1.00 62.69 92 LYS A N 1
ATOM 721 C CA . LYS A 1 92 ? 31.645 -46.305 7.040 1.00 62.69 92 LYS A CA 1
ATOM 722 C C . LYS A 1 92 ? 30.669 -45.678 8.035 1.00 62.69 92 LYS A C 1
ATOM 724 O O . LYS A 1 92 ? 30.514 -44.460 8.075 1.00 62.69 92 LYS A O 1
ATOM 729 N N . ALA A 1 93 ? 29.971 -46.528 8.785 1.00 67.12 93 ALA A N 1
ATOM 730 C CA . ALA A 1 93 ? 29.099 -46.110 9.872 1.00 67.12 93 ALA A CA 1
ATOM 731 C C . ALA A 1 93 ? 29.867 -45.192 10.836 1.00 67.12 93 ALA A C 1
ATOM 733 O O . ALA A 1 93 ? 31.005 -45.485 11.217 1.00 67.12 93 ALA A O 1
ATOM 734 N N . LEU A 1 94 ? 29.248 -44.075 11.216 1.00 63.34 94 LEU A N 1
ATOM 735 C CA . LEU A 1 94 ? 29.751 -43.251 12.309 1.00 63.34 94 LEU A CA 1
ATOM 736 C C . LEU A 1 94 ? 29.670 -44.066 13.614 1.00 63.34 94 LEU A C 1
ATOM 738 O O . LEU A 1 94 ? 28.681 -44.779 13.810 1.00 63.34 94 LEU A O 1
ATOM 742 N N . PRO A 1 95 ? 30.672 -43.983 14.509 1.00 72.50 95 PRO A N 1
ATOM 743 C CA . PRO A 1 95 ? 30.546 -44.565 15.837 1.00 72.50 95 PRO A CA 1
ATOM 744 C C . PRO A 1 95 ? 29.374 -43.897 16.577 1.00 72.50 95 PRO A C 1
ATOM 746 O O . PRO A 1 95 ? 29.170 -42.687 16.429 1.00 72.50 95 PRO A O 1
ATOM 749 N N . PRO A 1 96 ? 28.585 -44.656 17.357 1.00 63.28 96 PRO A N 1
ATOM 750 C CA . PRO A 1 96 ? 27.525 -44.079 18.169 1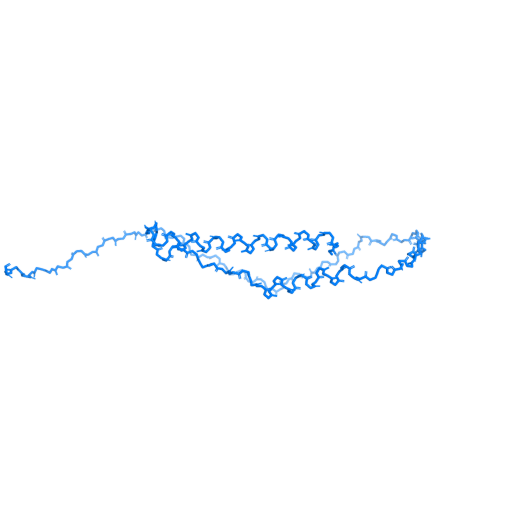.00 63.28 96 PRO A CA 1
ATOM 751 C C . PRO A 1 96 ? 28.113 -43.050 19.150 1.00 63.28 96 PRO A C 1
ATOM 753 O O . PRO A 1 96 ? 29.197 -43.280 19.692 1.00 63.28 96 PRO A O 1
ATOM 756 N N . PRO A 1 97 ? 27.432 -41.916 19.393 1.00 63.53 97 PRO A N 1
ATOM 757 C CA . PRO A 1 97 ? 27.873 -40.961 20.397 1.00 63.53 97 PRO A CA 1
ATOM 758 C C . PRO A 1 97 ? 27.831 -41.616 21.782 1.00 63.53 97 PRO A C 1
ATOM 760 O O . PRO A 1 97 ? 26.764 -41.956 22.296 1.00 63.53 97 PRO A O 1
ATOM 763 N N . GLU A 1 98 ? 28.995 -41.760 22.411 1.00 62.00 98 GLU A N 1
ATOM 764 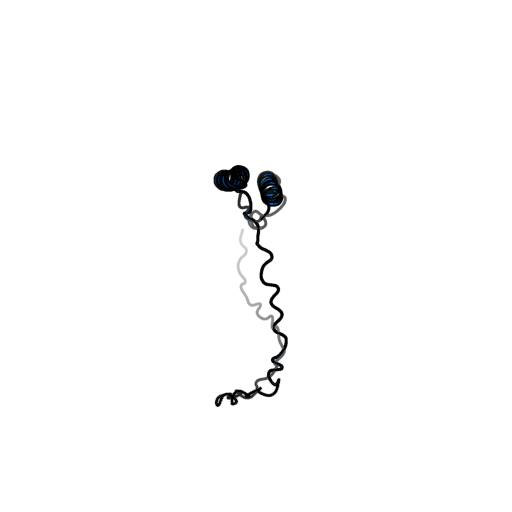C CA . GLU A 1 98 ? 29.098 -42.021 23.845 1.00 62.00 98 GLU A CA 1
ATOM 765 C C . GLU A 1 98 ? 28.710 -40.746 24.600 1.00 62.00 98 GLU A C 1
ATOM 767 O O . GLU A 1 98 ? 29.561 -39.930 24.939 1.00 62.00 98 GLU A O 1
ATOM 772 N N . ASN A 1 99 ? 27.403 -40.523 24.748 1.00 60.00 99 ASN A N 1
ATOM 773 C CA . ASN A 1 99 ? 26.732 -39.820 25.848 1.00 60.00 99 ASN A CA 1
ATOM 774 C C . ASN A 1 99 ? 25.285 -39.523 25.436 1.00 60.00 99 ASN A C 1
ATOM 776 O O . ASN A 1 99 ? 24.933 -38.407 25.059 1.00 60.00 99 ASN A O 1
ATOM 780 N N . TYR A 1 100 ? 24.426 -40.534 25.538 1.00 51.16 100 TYR A N 1
ATOM 781 C CA . TYR A 1 100 ? 23.006 -40.298 25.756 1.00 51.16 100 TYR A CA 1
ATOM 782 C C . TYR A 1 100 ? 22.661 -40.883 27.118 1.00 51.16 100 TYR A C 1
ATOM 784 O O . TYR A 1 100 ? 22.506 -42.092 27.272 1.00 51.16 100 TYR A O 1
ATOM 792 N N . THR A 1 101 ? 22.598 -40.017 28.124 1.00 52.66 101 THR A N 1
ATOM 793 C CA . THR A 1 101 ? 21.876 -40.282 29.362 1.00 52.66 101 THR A CA 1
ATOM 794 C C . THR A 1 101 ? 20.398 -39.993 29.091 1.00 52.66 101 THR A C 1
ATOM 796 O O . THR A 1 101 ? 20.003 -38.827 29.045 1.00 52.66 101 THR A O 1
ATOM 799 N N . PRO A 1 102 ? 19.535 -41.009 28.903 1.00 47.22 102 PRO A N 1
ATOM 800 C CA . PRO A 1 102 ? 18.109 -40.786 29.038 1.00 47.22 102 PRO A CA 1
ATOM 801 C C . PRO A 1 102 ? 17.852 -40.500 30.514 1.00 47.22 102 PRO A C 1
ATOM 803 O O . PRO A 1 102 ? 17.947 -41.392 31.359 1.00 47.22 102 PRO A O 1
ATOM 806 N N . ALA A 1 103 ? 17.535 -39.248 30.840 1.00 46.28 103 ALA A N 1
ATOM 807 C CA . ALA A 1 103 ? 16.862 -38.958 32.091 1.00 46.28 103 ALA A CA 1
ATOM 808 C C . ALA A 1 103 ? 15.515 -39.688 32.052 1.00 46.28 103 ALA A C 1
ATOM 810 O O . ALA A 1 103 ? 14.560 -39.281 31.394 1.00 46.28 103 ALA A O 1
ATOM 811 N N . SER A 1 104 ? 15.535 -40.840 32.713 1.00 40.09 104 SER A N 1
ATOM 812 C CA . SER A 1 104 ? 14.421 -41.670 33.117 1.00 40.09 104 SER A CA 1
ATOM 813 C C . SER A 1 104 ? 13.205 -40.828 33.491 1.00 40.09 104 SER A C 1
ATOM 815 O O . SER A 1 104 ? 13.237 -40.024 34.419 1.00 40.09 104 SER A O 1
ATOM 817 N N . THR A 1 105 ? 12.136 -41.069 32.740 1.00 44.34 105 THR A N 1
ATOM 818 C CA . THR A 1 105 ? 10.763 -41.250 33.216 1.00 44.34 105 THR A CA 1
ATOM 819 C C . THR A 1 105 ? 10.513 -40.982 34.701 1.00 44.34 105 THR A C 1
ATOM 821 O O . THR A 1 105 ? 11.034 -41.702 35.554 1.00 44.34 105 THR A O 1
ATOM 824 N N . ALA A 1 106 ? 9.603 -40.041 34.963 1.00 41.88 106 ALA A N 1
ATOM 825 C CA . ALA A 1 106 ? 8.358 -40.228 35.721 1.00 41.88 106 ALA A CA 1
ATOM 826 C C . ALA A 1 106 ? 8.027 -38.976 36.543 1.00 41.88 106 ALA A C 1
ATOM 828 O O . ALA A 1 106 ? 8.705 -38.687 37.520 1.00 41.88 106 ALA A O 1
ATOM 829 N N . SER A 1 107 ? 6.934 -38.289 36.204 1.00 46.72 107 SER A N 1
ATOM 830 C CA . SER A 1 107 ? 5.972 -37.877 37.232 1.00 46.72 107 SER A CA 1
ATOM 831 C C . SER A 1 107 ? 4.653 -37.452 36.585 1.00 46.72 107 SER A C 1
ATOM 833 O O . SER A 1 107 ? 4.473 -36.326 36.137 1.00 46.72 107 SER A O 1
ATOM 835 N N . THR A 1 108 ? 3.785 -38.452 36.445 1.00 36.97 108 THR A N 1
ATOM 836 C CA . THR A 1 108 ? 2.341 -38.414 36.719 1.00 36.97 108 THR A CA 1
ATOM 837 C C . THR A 1 108 ? 1.539 -37.150 36.393 1.00 36.97 108 THR A C 1
ATOM 839 O O . THR A 1 108 ? 1.594 -36.135 37.079 1.00 36.97 108 THR A O 1
ATOM 842 N N . CYS A 1 109 ? 0.642 -37.345 35.425 1.00 38.59 109 CYS A N 1
ATOM 843 C CA . CYS A 1 109 ? -0.750 -36.901 35.438 1.00 38.59 109 CYS A CA 1
ATOM 844 C C . CYS A 1 109 ? -1.320 -36.702 36.859 1.00 38.59 109 CYS A C 1
ATOM 846 O O . CYS A 1 109 ? -1.360 -37.649 37.644 1.00 38.59 109 CYS A O 1
ATOM 848 N N . ALA A 1 110 ? -1.830 -35.502 37.139 1.00 41.28 110 ALA A N 1
ATOM 849 C CA . ALA A 1 110 ? -2.852 -35.279 38.154 1.00 41.28 110 ALA A CA 1
ATOM 850 C C . ALA A 1 110 ? -3.853 -34.232 37.642 1.00 41.28 110 ALA A C 1
ATOM 852 O O . ALA A 1 110 ? -3.565 -33.043 37.521 1.00 41.28 110 ALA A O 1
ATOM 853 N N . THR A 1 111 ? -5.027 -34.747 37.295 1.00 42.88 111 THR A N 1
ATOM 854 C CA . THR A 1 111 ? -6.295 -34.047 37.089 1.00 42.88 111 THR A CA 1
ATOM 855 C C . THR A 1 111 ? -6.779 -33.379 38.384 1.00 42.88 111 THR A C 1
ATOM 857 O O . THR A 1 111 ? -6.474 -33.872 39.467 1.00 42.88 111 THR A O 1
ATOM 860 N N . ALA A 1 112 ? -7.664 -32.381 38.224 1.00 42.75 112 ALA A N 1
ATOM 861 C CA . ALA A 1 112 ? -8.583 -31.802 39.222 1.00 42.75 112 ALA A CA 1
ATOM 862 C C . ALA A 1 112 ? -7.942 -30.823 40.235 1.00 42.75 112 ALA A C 1
ATOM 864 O O . ALA A 1 112 ? -6.847 -31.045 40.718 1.00 42.75 112 ALA A O 1
ATOM 865 N N . GLN A 1 113 ? -8.549 -29.695 40.614 1.00 43.12 113 GLN A N 1
ATOM 866 C CA . GLN A 1 113 ? -9.960 -29.305 40.619 1.00 43.12 113 GLN A CA 1
ATOM 867 C C . GLN A 1 113 ? -10.068 -27.776 40.750 1.00 43.12 113 GLN A C 1
ATOM 869 O O . GLN A 1 113 ? -9.252 -27.139 41.413 1.00 43.12 113 GLN A O 1
ATOM 874 N N . ALA A 1 114 ? -11.119 -27.211 40.158 1.00 45.69 114 ALA A N 1
ATOM 875 C CA . ALA A 1 114 ? -11.614 -25.885 40.492 1.00 45.69 114 ALA A CA 1
ATOM 876 C C . ALA A 1 114 ? -12.187 -25.886 41.919 1.00 45.69 114 ALA A C 1
ATOM 878 O O . ALA A 1 114 ? -12.988 -26.758 42.255 1.00 45.69 114 ALA A O 1
ATOM 879 N N . THR A 1 115 ? -11.837 -24.883 42.723 1.00 54.59 115 THR A N 1
ATOM 880 C CA . THR A 1 115 ? -12.560 -24.547 43.953 1.00 54.59 115 THR A CA 1
ATOM 881 C C . THR A 1 115 ? -12.851 -23.051 43.979 1.00 54.59 115 THR A C 1
ATOM 883 O O . THR A 1 115 ? -12.002 -22.200 44.220 1.00 54.59 115 THR A O 1
ATOM 886 N N . THR A 1 116 ? -14.110 -22.734 43.697 1.00 53.81 116 THR A N 1
ATOM 887 C CA . THR A 1 116 ? -14.766 -21.499 44.115 1.00 53.81 116 THR A CA 1
ATOM 888 C C . THR A 1 116 ? -14.932 -21.542 45.632 1.00 53.81 116 THR A C 1
ATOM 890 O O . THR A 1 116 ? -15.624 -22.427 46.130 1.00 53.81 116 THR A O 1
ATOM 893 N N . SER A 1 117 ? -14.326 -20.618 46.376 1.00 50.62 117 SER A N 1
ATOM 894 C CA . SER A 1 117 ? -14.686 -20.374 47.778 1.00 50.62 117 SER A CA 1
ATOM 895 C C . SER A 1 117 ? -14.058 -19.079 48.284 1.00 50.62 117 SER A C 1
ATOM 897 O O . SER A 1 117 ? -12.857 -19.046 48.528 1.00 50.62 117 SER A O 1
ATOM 899 N N . ALA A 1 118 ? -14.878 -18.042 48.462 1.00 49.25 118 ALA A N 1
ATOM 900 C CA . ALA A 1 118 ? -15.027 -17.331 49.737 1.00 49.25 118 ALA A CA 1
ATOM 901 C C . ALA A 1 118 ? -15.907 -16.089 49.529 1.00 49.25 118 ALA A C 1
ATOM 903 O O . ALA A 1 118 ? -15.449 -15.031 49.105 1.00 49.25 118 ALA A O 1
ATOM 904 N N . CYS A 1 119 ? -17.190 -16.256 49.837 1.00 49.38 119 CYS A N 1
ATOM 905 C CA . CYS A 1 119 ? -18.065 -15.178 50.265 1.00 49.38 119 CYS A CA 1
ATOM 906 C C . CYS A 1 119 ? -17.800 -14.977 51.763 1.00 49.38 119 CYS A C 1
ATOM 908 O O . CYS A 1 119 ? -18.052 -15.911 52.514 1.00 49.38 119 CYS A O 1
ATOM 910 N N . ASP A 1 120 ? -17.291 -13.819 52.176 1.00 46.28 120 ASP A N 1
ATOM 911 C CA . ASP A 1 120 ? -17.334 -13.289 53.553 1.00 46.28 120 ASP A CA 1
ATOM 912 C C . ASP A 1 120 ? -16.724 -11.877 53.477 1.00 46.28 120 ASP A C 1
ATOM 914 O O . ASP A 1 120 ? -15.661 -11.715 52.889 1.00 46.28 120 ASP A O 1
ATOM 918 N N . GLY A 1 121 ? -17.276 -10.762 53.931 1.00 44.53 121 GLY A N 1
ATOM 919 C CA . GLY A 1 121 ? -18.447 -10.394 54.712 1.00 44.53 121 GLY A CA 1
ATOM 920 C C . GLY A 1 121 ? -18.238 -8.895 55.007 1.00 44.53 121 GLY A C 1
ATOM 921 O O . GLY A 1 121 ? -17.103 -8.462 55.202 1.00 44.53 121 GLY A O 1
ATOM 922 N N . GLY A 1 122 ? -19.280 -8.061 54.966 1.00 47.94 122 GLY A N 1
ATOM 923 C CA . GLY A 1 122 ? -19.097 -6.614 55.157 1.00 47.94 122 GLY A CA 1
ATOM 924 C C . GLY A 1 122 ? -20.381 -5.797 55.099 1.00 47.94 122 GLY A C 1
ATOM 925 O O . GLY A 1 122 ? -20.583 -5.014 54.180 1.00 47.94 122 GLY A O 1
ATOM 926 N N . LEU A 1 123 ? -21.255 -6.023 56.079 1.00 52.09 123 LEU A N 1
ATOM 927 C CA . LEU A 1 123 ? -22.419 -5.197 56.407 1.00 52.09 123 LEU A CA 1
ATOM 928 C C . LEU A 1 123 ? -22.011 -3.774 56.844 1.00 52.09 123 LEU A C 1
ATOM 930 O O . LEU A 1 123 ? -21.097 -3.623 57.651 1.00 52.09 123 LEU A O 1
ATOM 934 N N . GLY A 1 124 ? -22.786 -2.770 56.418 1.00 47.97 124 GLY A N 1
ATOM 935 C CA . GLY A 1 124 ? -22.846 -1.418 57.004 1.00 47.97 124 GLY A CA 1
ATOM 936 C C . GLY A 1 124 ? -22.528 -0.313 55.988 1.00 47.97 124 GLY A C 1
ATOM 937 O O . GLY A 1 124 ? -21.513 -0.386 55.317 1.00 47.97 124 GLY A O 1
ATOM 938 N N . GLN A 1 125 ? -23.313 0.744 55.786 1.00 50.28 125 GLN A N 1
ATOM 939 C CA . GLN A 1 125 ? -24.487 1.280 56.473 1.00 50.28 125 GLN A CA 1
ATOM 940 C C . GLN A 1 125 ? -25.336 2.046 55.446 1.00 50.28 125 GLN A C 1
ATOM 942 O O . GLN A 1 125 ? -24.809 2.648 54.513 1.00 50.28 125 GLN A O 1
ATOM 947 N N . PHE A 1 126 ? -26.649 2.011 55.646 1.00 45.88 126 PHE A N 1
ATOM 948 C CA . PHE A 1 126 ? -27.636 2.838 54.966 1.00 45.88 126 PHE A CA 1
ATOM 949 C C . PHE A 1 126 ? -27.985 3.998 55.906 1.00 45.88 126 PHE A C 1
ATOM 951 O O . PHE A 1 126 ? -28.530 3.741 56.975 1.00 45.88 126 PHE A O 1
ATOM 958 N N . GLU A 1 127 ? -27.676 5.234 55.515 1.00 53.50 127 GLU A N 1
ATOM 959 C CA . GLU A 1 127 ? -28.370 6.456 55.949 1.00 53.50 127 GLU A CA 1
ATOM 960 C C . GLU A 1 127 ? -28.293 7.479 54.806 1.00 53.50 127 GLU A C 1
ATOM 962 O O . GLU A 1 127 ? -27.206 7.742 54.285 1.00 53.50 127 GLU A O 1
ATOM 967 N N . GLY A 1 128 ? -29.449 8.024 54.411 1.00 53.84 128 GLY A N 1
ATOM 968 C CA . GLY A 1 128 ? -29.592 9.064 53.386 1.00 53.84 128 GLY A CA 1
ATOM 969 C C . GLY A 1 128 ? -30.862 8.925 52.567 1.00 53.84 128 GLY A C 1
ATOM 970 O O . GLY A 1 128 ? -30.741 8.473 51.409 1.00 53.84 128 GLY A O 1
#

Organism: Actinidia chinensis var. chinensis (NCBI:txid1590841)

Radius of gyration: 35.2 Å; chains: 1; bounding box: 64×59×85 Å

Foldseek 3Di:
DALVVLVVVLVVLVVVLVVLVVVVVVVVVCVVVPVDDPVPDDDGDHDDPVNSVVSVVVSVVNVPPDPDPPPDPPPPDPPDPDDDPPDPPDPPDDPPDPDDDPPDDDDDDDDDDDDDDDDDDDDDDDDD

InterPro domains:
  IPR011417 AP180 N-terminal homology (ANTH) domain [PF07651] (2-60)
  IPR014712 ANTH domain superfamily [G3DSA:1.20.58.150] (1-73)
  IPR045192 Clathrin coat assembly protein AP180-like [PTHR22951] (1-101)

Sequence (128 aa):
MEYVDCVKSFDAYVNAAKMIDELVLFYGWCKEIGVARSSEYPEVQKITDKLLGSLEGYVRERANRPKSPEKARDDSSSAVKEEAIEDMNGIKALPPPENYTPASTASTCATAQATTSACDGGLGQFEG

pLDDT: mean 73.26, std 23.07, range [36.97, 98.25]

Secondary structure (DSSP, 8-state):
--HHHHHHHHHHHHHHHHHHHHHHHHHHHHHHTTSS-GGGSPP-PPPPHHHHHHHHHHHHHHHHS----------------------S----PPPPPS------------------------------